Protein AF-A0A0F9P6H7-F1 (afdb_monomer_lite)

pLDDT: mean 90.17, std 9.35, range [47.03, 97.25]

Organism: NCBI:txid412755

Foldseek 3Di:
DAALQQRDDADPPQKDWDQLQDVVRVSPVPDTGIHGPQLRQVLQLVDDNVCSNPQRSDNVSCCPDPVSVVVSVVCNPDDNPDDDDDDRDPDDD

Secondary structure (DSSP, 8-state):
-B-TTT-PBPPTT-EEEEESS-GGGTGGGSPEEEEEHHHHHHHHHH--HHHHHHT--SHHHHHHSHHHHHHHHHHTTS-TT------------

Radius of gyration: 12.72 Å; chains: 1; bounding box: 28×32×29 Å

Sequence (93 aa):
MQCKLCNRQILTGNDSEHHLVPKSRGGRHNPTVTLHEICHKQIHALFSERELAISYNDINSLKDHRDVKRFIKWISKKAPEFNVKVRIRRKNR

Structure (mmCIF, N/CA/C/O backbone):
data_AF-A0A0F9P6H7-F1
#
_entry.id   AF-A0A0F9P6H7-F1
#
loop_
_atom_site.group_PDB
_atom_site.id
_atom_site.type_symbol
_atom_site.label_atom_id
_atom_site.label_alt_id
_atom_site.label_comp_id
_atom_site.label_asym_id
_atom_site.label_entity_id
_atom_site.label_seq_id
_atom_site.pdbx_PDB_ins_code
_atom_site.Cartn_x
_atom_site.Cartn_y
_atom_site.Cartn_z
_atom_site.occupancy
_atom_site.B_iso_or_equiv
_atom_site.auth_seq_id
_atom_site.auth_comp_id
_atom_site.auth_asym_id
_atom_site.auth_atom_id
_atom_site.pdbx_PDB_model_num
ATOM 1 N N . MET A 1 1 ? -2.843 13.696 7.351 1.00 86.25 1 MET A N 1
ATOM 2 C CA . MET A 1 1 ? -2.483 13.066 6.053 1.00 86.25 1 MET A CA 1
ATOM 3 C C . MET A 1 1 ? -3.199 11.718 5.911 1.00 86.25 1 MET A C 1
ATOM 5 O O . MET A 1 1 ? -3.526 11.125 6.930 1.00 86.25 1 MET A O 1
ATOM 9 N N . GLN A 1 2 ? -3.525 11.255 4.696 1.00 93.12 2 GLN A N 1
ATOM 10 C CA . GLN A 1 2 ? -4.340 10.045 4.456 1.00 93.12 2 GLN A CA 1
ATOM 11 C C . GLN A 1 2 ? -3.549 8.993 3.668 1.00 93.12 2 GLN A C 1
ATOM 13 O O . GLN A 1 2 ? -2.891 9.323 2.683 1.00 93.12 2 GLN A O 1
ATOM 18 N N . CYS A 1 3 ? -3.637 7.724 4.074 1.00 95.25 3 CYS A N 1
ATOM 19 C CA . CYS A 1 3 ? -2.945 6.623 3.404 1.00 95.25 3 CYS A CA 1
ATOM 20 C C . CYS A 1 3 ? -3.563 6.317 2.043 1.00 95.25 3 CYS A C 1
ATOM 22 O O . CYS A 1 3 ? -4.743 5.974 1.959 1.00 95.25 3 CYS A O 1
ATOM 24 N N . LYS A 1 4 ? -2.750 6.359 0.982 1.00 95.94 4 LYS A N 1
ATOM 25 C CA . LYS A 1 4 ? -3.227 6.126 -0.389 1.00 95.94 4 LYS A CA 1
ATOM 26 C C . LYS A 1 4 ? -3.679 4.688 -0.659 1.00 95.94 4 LYS A C 1
ATOM 28 O O . LYS A 1 4 ? -4.438 4.483 -1.602 1.00 95.94 4 LYS A O 1
ATOM 33 N N . LEU A 1 5 ? -3.287 3.714 0.171 1.00 95.88 5 LEU A N 1
ATOM 34 C CA . LEU A 1 5 ? -3.709 2.314 0.041 1.00 95.88 5 LEU A CA 1
ATOM 35 C C . LEU A 1 5 ? -5.023 2.018 0.781 1.00 95.88 5 LEU A C 1
ATOM 37 O O . LEU A 1 5 ? -5.977 1.557 0.163 1.00 95.88 5 LEU A O 1
ATOM 41 N N . CYS A 1 6 ? -5.085 2.272 2.094 1.00 95.12 6 CYS A N 1
ATOM 42 C CA . CYS A 1 6 ? -6.229 1.877 2.932 1.00 95.12 6 CYS A CA 1
ATOM 43 C C . CYS A 1 6 ? -7.211 3.010 3.270 1.00 95.12 6 CYS A C 1
ATOM 45 O O . CYS A 1 6 ? -8.204 2.758 3.948 1.00 95.12 6 CYS A O 1
ATOM 47 N N . ASN A 1 7 ? -6.934 4.245 2.841 1.00 94.19 7 ASN A N 1
ATOM 48 C CA . ASN A 1 7 ? -7.737 5.452 3.075 1.00 94.19 7 ASN A CA 1
ATOM 49 C C . ASN A 1 7 ? -7.932 5.861 4.549 1.00 94.19 7 ASN A C 1
ATOM 51 O O . ASN A 1 7 ? -8.616 6.848 4.815 1.00 94.19 7 ASN A O 1
ATOM 55 N N . ARG A 1 8 ? -7.319 5.175 5.520 1.00 94.38 8 ARG A N 1
ATOM 56 C CA . ARG A 1 8 ? -7.316 5.640 6.915 1.00 94.38 8 ARG A CA 1
ATOM 57 C C . ARG A 1 8 ? -6.409 6.860 7.077 1.00 94.38 8 ARG A C 1
ATOM 59 O O . ARG A 1 8 ? -5.428 7.021 6.341 1.00 94.38 8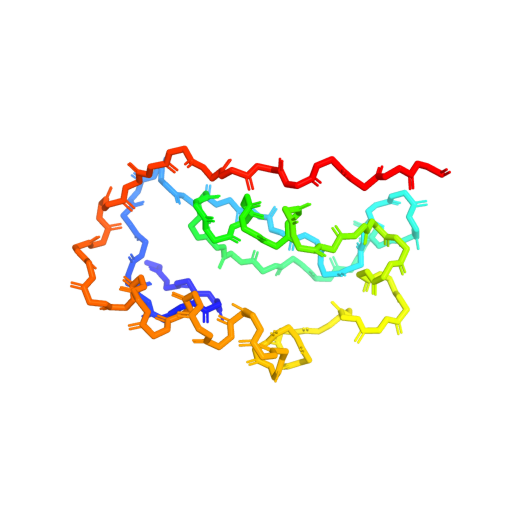 ARG A O 1
ATOM 66 N N . GLN A 1 9 ? -6.711 7.682 8.075 1.00 95.00 9 GLN A N 1
ATOM 67 C CA . GLN A 1 9 ? -5.831 8.766 8.495 1.00 95.00 9 GLN A CA 1
ATOM 68 C C . GLN A 1 9 ? -4.483 8.196 8.955 1.00 95.00 9 GLN A C 1
ATOM 70 O O . GLN A 1 9 ? -4.418 7.148 9.597 1.00 95.00 9 GLN A O 1
ATOM 75 N N . ILE A 1 10 ? -3.400 8.865 8.585 1.00 92.88 10 ILE A N 1
ATOM 76 C CA . ILE A 1 10 ? -2.065 8.614 9.113 1.00 92.88 10 ILE A CA 1
ATOM 77 C C . ILE A 1 10 ? -1.809 9.677 10.183 1.00 92.88 10 ILE A C 1
ATOM 79 O O . ILE A 1 10 ? -1.946 10.877 9.919 1.00 92.88 10 ILE A O 1
ATOM 83 N N . LEU A 1 11 ? -1.497 9.206 11.388 1.00 89.56 11 LEU A N 1
ATOM 84 C CA . LEU A 1 11 ? -1.031 10.032 12.496 1.00 89.56 11 LEU A CA 1
ATOM 85 C C . LEU A 1 11 ? 0.461 10.3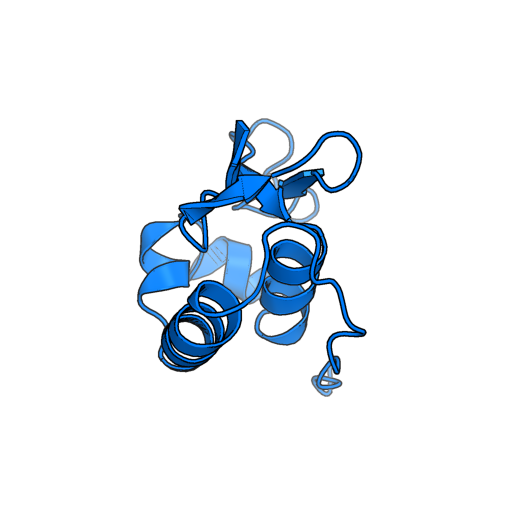28 12.307 1.00 89.56 11 LEU A C 1
ATOM 87 O O . LEU A 1 11 ? 1.174 9.531 11.695 1.00 89.56 11 LEU A O 1
ATOM 91 N N . THR A 1 12 ? 0.914 11.468 12.821 1.00 83.56 12 THR A N 1
ATOM 92 C CA . THR A 1 12 ? 2.307 11.918 12.718 1.00 83.56 12 THR A CA 1
ATOM 93 C C . THR A 1 12 ? 3.278 10.831 13.182 1.00 83.56 12 THR A C 1
ATOM 95 O O . THR A 1 12 ? 3.091 10.259 14.254 1.00 83.56 12 THR A O 1
ATOM 98 N N . GLY A 1 13 ? 4.305 10.544 12.376 1.00 82.06 13 GLY A N 1
ATOM 99 C CA . GLY A 1 13 ? 5.343 9.563 12.708 1.00 82.06 13 GLY A CA 1
ATOM 100 C C . GLY A 1 13 ? 5.003 8.109 12.363 1.00 82.06 13 GLY A C 1
ATOM 101 O O . GLY A 1 13 ? 5.775 7.217 12.700 1.00 82.06 13 GLY A O 1
ATOM 102 N N . ASN A 1 14 ? 3.872 7.846 11.698 1.00 83.06 14 ASN A N 1
ATOM 103 C CA . ASN A 1 14 ? 3.518 6.520 11.161 1.00 83.06 14 ASN A CA 1
ATOM 104 C C . ASN A 1 14 ? 3.360 6.537 9.629 1.00 83.06 14 ASN A C 1
ATOM 106 O O . ASN A 1 14 ? 2.670 5.698 9.041 1.00 83.06 14 ASN A O 1
ATOM 110 N N . ASP A 1 15 ? 3.942 7.534 8.974 1.00 91.50 15 ASP A N 1
ATOM 111 C CA . ASP A 1 15 ? 3.980 7.666 7.530 1.00 91.50 15 ASP A CA 1
ATOM 112 C C . ASP A 1 15 ? 5.256 7.069 6.937 1.00 91.50 15 ASP A C 1
ATOM 114 O O . ASP A 1 15 ? 6.331 7.069 7.527 1.00 91.50 15 ASP A O 1
ATOM 118 N N . SER A 1 16 ? 5.115 6.510 5.742 1.00 94.06 16 SER A N 1
ATOM 119 C CA . SER A 1 16 ? 6.221 5.964 4.977 1.00 94.06 16 SER A CA 1
ATOM 120 C C . SER A 1 16 ? 5.992 6.227 3.497 1.00 94.06 16 SER A C 1
ATOM 122 O O . SER A 1 16 ? 4.907 5.965 2.964 1.00 94.06 16 SER A O 1
ATOM 124 N N . GLU A 1 17 ? 7.018 6.747 2.831 1.00 94.44 17 GLU A N 1
ATOM 125 C CA . GLU A 1 17 ? 7.002 6.953 1.390 1.00 94.44 17 GLU A CA 1
ATOM 126 C C . GLU A 1 17 ? 7.240 5.639 0.653 1.00 94.44 17 GLU A C 1
ATOM 128 O O . GLU A 1 17 ? 8.267 4.974 0.818 1.00 94.44 17 GLU A O 1
ATOM 133 N N . HIS A 1 18 ? 6.296 5.283 -0.209 1.00 93.62 18 HIS A N 1
ATOM 134 C CA . HIS A 1 18 ? 6.401 4.119 -1.067 1.00 93.62 18 HIS A CA 1
ATOM 135 C C . HIS A 1 18 ? 6.642 4.542 -2.515 1.00 93.62 18 HIS A C 1
ATOM 137 O O . HIS A 1 18 ? 5.904 5.360 -3.068 1.00 93.62 18 HIS A O 1
ATOM 143 N N . HIS A 1 19 ? 7.667 3.957 -3.131 1.00 94.25 19 HIS A N 1
ATOM 144 C CA . HIS A 1 19 ? 7.937 4.127 -4.553 1.00 94.25 19 HIS A CA 1
ATOM 145 C C . HIS A 1 19 ? 7.147 3.068 -5.320 1.00 94.25 19 HIS A C 1
ATOM 147 O O . HIS A 1 19 ? 7.454 1.883 -5.205 1.00 94.25 19 HIS A O 1
ATOM 153 N N . LEU A 1 20 ? 6.154 3.496 -6.105 1.00 91.19 20 LEU A N 1
ATOM 154 C CA . LEU A 1 20 ? 5.334 2.580 -6.906 1.00 91.19 20 LEU A CA 1
ATOM 155 C C . LEU A 1 20 ? 6.180 1.822 -7.943 1.00 91.19 20 LEU A C 1
ATOM 157 O O . LEU A 1 20 ? 5.992 0.630 -8.156 1.00 91.19 20 LEU A O 1
ATOM 161 N N . VAL A 1 21 ? 7.187 2.491 -8.512 1.00 91.12 21 VAL A N 1
ATOM 162 C CA . VAL A 1 21 ? 8.292 1.837 -9.221 1.00 91.12 21 VAL A CA 1
ATOM 163 C C . VAL A 1 21 ? 9.514 1.851 -8.301 1.00 91.12 21 VAL A C 1
ATOM 165 O O . VAL A 1 21 ? 9.984 2.935 -7.959 1.00 91.12 21 VAL A O 1
ATOM 168 N N . PRO A 1 22 ? 10.069 0.698 -7.896 1.00 88.12 22 PRO A N 1
ATOM 169 C CA . PRO A 1 22 ? 11.237 0.658 -7.020 1.00 88.12 22 PRO A CA 1
ATOM 170 C C . PRO A 1 22 ? 12.436 1.434 -7.579 1.00 88.12 22 PRO A C 1
ATOM 172 O O . PRO A 1 22 ? 12.691 1.436 -8.787 1.00 88.12 22 PRO A O 1
ATOM 175 N N . LYS A 1 23 ? 13.236 2.042 -6.691 1.00 88.06 23 LYS A N 1
ATOM 176 C CA . LYS A 1 23 ? 14.453 2.785 -7.077 1.00 88.06 23 LYS A CA 1
ATOM 177 C C . LYS A 1 23 ? 15.432 1.917 -7.875 1.00 88.06 23 LYS A C 1
ATOM 179 O O . LYS A 1 23 ? 15.992 2.386 -8.861 1.00 88.06 23 LYS A O 1
ATOM 184 N N . SER A 1 24 ? 15.577 0.644 -7.494 1.00 86.62 24 SER A N 1
ATOM 185 C CA . SER A 1 24 ? 16.406 -0.364 -8.180 1.00 86.62 24 SER A CA 1
ATOM 186 C C . SER A 1 24 ? 15.955 -0.663 -9.617 1.00 86.62 24 SER A C 1
ATOM 188 O O . SER A 1 24 ? 16.705 -1.244 -10.397 1.00 86.62 24 SER A O 1
ATOM 190 N N . ARG A 1 25 ? 14.732 -0.260 -9.980 1.00 88.06 25 ARG A N 1
ATOM 191 C CA . ARG A 1 25 ? 14.110 -0.439 -11.297 1.00 88.06 25 ARG A CA 1
ATOM 192 C C . ARG A 1 25 ? 13.920 0.888 -12.041 1.00 88.06 25 ARG A C 1
ATOM 194 O O . ARG A 1 25 ? 13.079 0.975 -12.924 1.00 88.06 25 ARG A O 1
ATOM 201 N N . GLY A 1 26 ? 14.685 1.920 -11.678 1.00 85.38 26 GLY A N 1
ATOM 202 C CA . GLY A 1 26 ? 14.657 3.226 -12.344 1.00 85.38 26 GLY A CA 1
ATOM 203 C C . GLY A 1 26 ? 13.618 4.207 -11.795 1.00 85.38 26 GLY A C 1
ATOM 204 O O . GLY A 1 26 ? 13.559 5.341 -12.254 1.00 85.38 26 GLY A O 1
ATOM 205 N N . GLY A 1 27 ? 12.847 3.844 -10.766 1.00 85.62 27 GLY A N 1
ATOM 206 C CA . GLY A 1 27 ? 11.802 4.707 -10.204 1.00 85.62 27 GLY A CA 1
ATOM 207 C C . GLY A 1 27 ? 12.287 5.816 -9.267 1.00 85.62 27 GLY A C 1
ATOM 208 O O . GLY A 1 27 ? 11.498 6.336 -8.487 1.00 85.62 27 GLY A O 1
ATOM 209 N N . ARG A 1 28 ? 13.576 6.186 -9.293 1.00 84.69 28 ARG A N 1
ATOM 210 C CA . ARG A 1 28 ? 14.153 7.190 -8.375 1.00 84.69 28 ARG A CA 1
ATOM 211 C C . ARG A 1 28 ? 13.492 8.567 -8.492 1.00 84.69 28 ARG A C 1
ATOM 213 O O . ARG A 1 28 ? 13.391 9.260 -7.488 1.00 84.69 28 ARG A O 1
ATOM 220 N N . HIS A 1 29 ? 13.078 8.946 -9.699 1.00 85.50 29 HIS A N 1
ATOM 221 C CA . HIS A 1 29 ? 12.428 10.229 -9.989 1.00 85.50 29 HIS A CA 1
ATOM 222 C C . HIS A 1 29 ? 10.911 10.094 -10.165 1.00 85.50 29 HIS A C 1
ATOM 224 O O . HIS A 1 29 ? 10.243 11.067 -10.505 1.00 85.50 29 HIS A O 1
ATOM 230 N N . ASN A 1 30 ? 10.368 8.895 -9.939 1.00 85.00 30 ASN A N 1
ATOM 231 C CA . ASN A 1 30 ? 8.936 8.667 -10.036 1.00 85.00 30 ASN A CA 1
ATOM 232 C C . ASN A 1 30 ? 8.231 9.176 -8.775 1.00 85.00 30 ASN A C 1
ATOM 234 O O . ASN A 1 30 ? 8.824 9.175 -7.692 1.00 85.00 30 ASN A O 1
ATOM 238 N N . PRO A 1 31 ? 6.955 9.579 -8.896 1.00 84.69 31 PRO A N 1
ATOM 239 C CA . PRO A 1 31 ? 6.179 10.021 -7.751 1.00 84.69 31 PRO A CA 1
ATOM 240 C C . PRO A 1 31 ? 6.080 8.919 -6.689 1.00 84.69 31 PRO A C 1
ATOM 242 O O . PRO A 1 31 ? 5.823 7.747 -6.989 1.00 84.69 31 PRO A O 1
ATOM 245 N N . THR A 1 32 ? 6.265 9.316 -5.433 1.00 92.75 32 THR A N 1
ATOM 246 C CA . THR A 1 32 ? 6.013 8.481 -4.261 1.00 92.75 32 THR A CA 1
ATOM 247 C C . THR A 1 32 ? 4.568 8.634 -3.804 1.00 92.75 32 THR A C 1
ATOM 2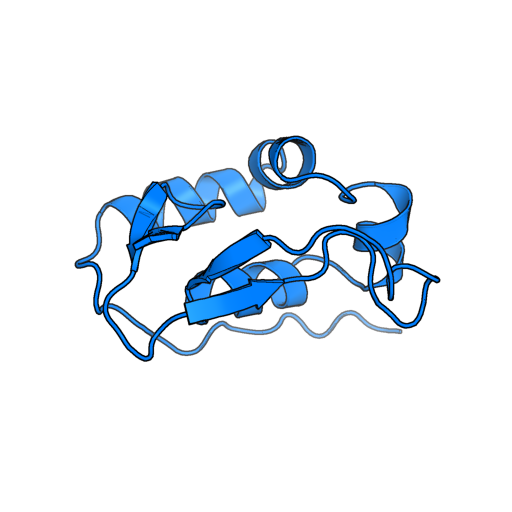49 O O . THR A 1 32 ? 3.888 9.624 -4.082 1.00 92.75 32 THR A O 1
ATOM 252 N N . VAL A 1 33 ? 4.075 7.631 -3.082 1.00 94.19 33 VAL A N 1
ATOM 253 C CA . VAL A 1 33 ? 2.802 7.719 -2.366 1.00 94.19 33 VAL A CA 1
ATOM 254 C C . VAL A 1 33 ? 3.028 7.544 -0.879 1.00 94.19 33 VAL A C 1
ATOM 256 O O . VAL A 1 33 ? 3.790 6.686 -0.438 1.00 94.19 33 VAL A O 1
ATOM 259 N N . THR A 1 34 ? 2.315 8.337 -0.090 1.00 95.81 34 THR A N 1
ATOM 260 C CA . THR A 1 34 ? 2.355 8.222 1.361 1.00 95.81 34 THR A CA 1
ATOM 261 C C . THR A 1 34 ? 1.432 7.109 1.849 1.00 95.81 34 THR A C 1
ATOM 263 O O . THR A 1 34 ? 0.220 7.116 1.585 1.00 95.81 34 THR A O 1
ATOM 266 N N . LEU A 1 35 ? 1.995 6.172 2.609 1.00 95.88 35 LEU A N 1
ATOM 267 C CA . LEU A 1 35 ? 1.297 5.042 3.214 1.00 95.88 35 LEU A CA 1
ATOM 268 C C . LEU A 1 35 ? 1.562 4.973 4.722 1.00 95.88 35 LEU A C 1
ATOM 270 O O . LEU A 1 35 ? 2.515 5.562 5.216 1.00 95.88 35 LEU A O 1
ATOM 274 N N . HIS A 1 36 ? 0.749 4.204 5.452 1.00 95.25 36 HIS A N 1
ATOM 275 C CA . HIS A 1 36 ? 1.165 3.720 6.774 1.00 95.25 36 HIS A CA 1
ATOM 276 C C . HIS A 1 36 ? 2.345 2.764 6.629 1.00 95.25 36 HIS A C 1
ATOM 278 O O . HIS A 1 36 ? 2.389 2.004 5.655 1.00 95.25 36 HIS A O 1
ATOM 284 N N . GLU A 1 37 ? 3.196 2.659 7.648 1.00 93.56 37 GLU A N 1
ATOM 285 C CA . GLU A 1 37 ? 4.244 1.633 7.667 1.00 93.56 37 GLU A CA 1
ATOM 286 C C . GLU A 1 37 ? 3.700 0.215 7.443 1.00 93.56 37 GLU A C 1
ATOM 288 O O . GLU A 1 37 ? 4.270 -0.561 6.679 1.00 93.56 37 GLU A O 1
ATOM 293 N N . ILE A 1 38 ? 2.584 -0.140 8.091 1.00 94.31 38 ILE A N 1
ATOM 294 C CA . ILE A 1 38 ? 1.970 -1.468 7.944 1.00 94.31 38 ILE A CA 1
ATOM 295 C C . ILE A 1 38 ? 1.487 -1.711 6.509 1.00 94.31 38 ILE A C 1
ATOM 297 O O . ILE A 1 38 ? 1.637 -2.811 5.981 1.00 94.31 38 ILE A O 1
ATOM 301 N N . CYS A 1 39 ? 0.947 -0.679 5.854 1.00 95.62 39 CYS A N 1
ATOM 302 C CA . CYS A 1 39 ? 0.514 -0.764 4.461 1.00 95.62 39 CYS A CA 1
ATOM 303 C C . CYS A 1 39 ? 1.722 -0.940 3.537 1.00 95.62 39 CYS A C 1
ATOM 305 O O . CYS A 1 39 ? 1.698 -1.794 2.656 1.00 95.62 39 CYS A O 1
ATOM 307 N N . HIS A 1 40 ? 2.796 -0.189 3.786 1.00 95.81 40 HIS A N 1
ATOM 308 C CA . HIS A 1 40 ? 4.045 -0.304 3.043 1.00 95.81 40 HIS A CA 1
ATOM 309 C C . HIS A 1 40 ? 4.662 -1.708 3.189 1.00 95.81 40 HIS A C 1
ATOM 311 O O . HIS A 1 40 ? 4.937 -2.383 2.195 1.00 95.81 40 HIS A O 1
ATOM 317 N N . LYS A 1 41 ? 4.789 -2.204 4.425 1.00 94.69 41 LYS A N 1
ATOM 318 C CA . LYS A 1 41 ? 5.287 -3.555 4.730 1.00 94.69 41 LYS A CA 1
ATOM 319 C C . LYS A 1 41 ? 4.430 -4.638 4.066 1.00 94.69 41 LYS A C 1
ATOM 321 O O . LYS A 1 41 ? 4.972 -5.621 3.567 1.00 94.69 41 LYS A O 1
ATOM 326 N N . GLN A 1 42 ? 3.108 -4.459 4.011 1.00 95.62 42 GLN A N 1
ATOM 327 C CA . GLN A 1 42 ? 2.209 -5.407 3.352 1.00 95.62 42 GLN A CA 1
ATOM 328 C C . GLN A 1 42 ? 2.435 -5.492 1.839 1.00 95.62 42 GLN A C 1
ATOM 330 O O . GLN A 1 42 ? 2.403 -6.596 1.297 1.00 95.62 42 GLN A O 1
ATOM 335 N N . ILE A 1 43 ? 2.682 -4.368 1.161 1.00 95.38 43 ILE A N 1
ATOM 336 C CA . ILE A 1 43 ? 2.992 -4.363 -0.277 1.00 95.38 43 ILE A CA 1
ATOM 337 C C . ILE A 1 43 ? 4.252 -5.198 -0.538 1.00 95.38 43 ILE A C 1
ATOM 339 O O . ILE A 1 43 ? 4.211 -6.124 -1.345 1.00 95.38 43 ILE A O 1
ATOM 343 N N . HIS A 1 44 ? 5.331 -4.958 0.212 1.00 94.50 44 HIS A N 1
ATOM 344 C CA . HIS A 1 44 ? 6.582 -5.714 0.059 1.00 94.50 44 HIS A CA 1
ATOM 345 C C . HIS A 1 44 ? 6.499 -7.172 0.5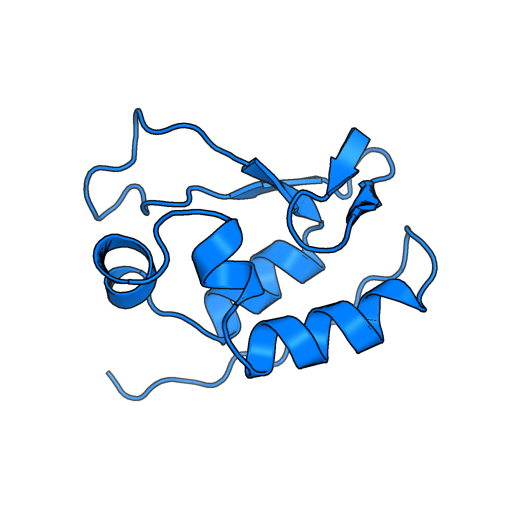32 1.00 94.50 44 HIS A C 1
ATOM 347 O O . HIS A 1 44 ? 7.284 -8.010 0.096 1.00 94.50 44 HIS A O 1
ATOM 353 N N . ALA A 1 45 ? 5.540 -7.510 1.395 1.00 94.38 45 ALA A N 1
ATOM 354 C CA . ALA A 1 45 ? 5.261 -8.901 1.741 1.00 94.38 45 ALA A CA 1
ATOM 355 C C . ALA A 1 45 ? 4.522 -9.659 0.622 1.00 94.38 45 ALA A C 1
ATOM 357 O O . ALA A 1 45 ? 4.605 -10.888 0.569 1.00 94.38 45 ALA A O 1
ATOM 358 N N . LEU A 1 46 ? 3.784 -8.953 -0.246 1.00 93.94 46 LEU A N 1
ATOM 359 C CA . LEU A 1 46 ? 3.006 -9.539 -1.343 1.00 93.94 46 LEU A CA 1
ATOM 360 C C . LEU A 1 46 ? 3.751 -9.526 -2.678 1.00 93.94 46 LEU A C 1
ATOM 362 O O . LEU A 1 46 ? 3.613 -10.478 -3.448 1.00 93.94 46 LEU A O 1
ATOM 366 N N . PHE A 1 47 ? 4.550 -8.496 -2.946 1.00 94.19 47 PHE A N 1
ATOM 367 C CA . PHE A 1 47 ? 5.172 -8.265 -4.246 1.00 94.19 47 PHE A CA 1
ATOM 368 C C . PHE A 1 47 ? 6.683 -8.071 -4.124 1.00 94.19 47 PHE A C 1
ATOM 370 O O . PHE A 1 47 ? 7.188 -7.408 -3.221 1.00 94.19 47 PHE A O 1
ATOM 377 N N . SER A 1 48 ? 7.403 -8.654 -5.073 1.00 93.00 48 SER A N 1
ATOM 378 C CA . SER A 1 48 ? 8.808 -8.368 -5.331 1.00 93.00 48 SER A CA 1
ATOM 379 C C . SER A 1 48 ? 8.955 -7.024 -6.040 1.00 93.00 48 SER A C 1
ATOM 381 O O . SER A 1 48 ? 8.028 -6.541 -6.689 1.00 93.00 48 SER A O 1
ATOM 383 N N . GLU A 1 49 ? 10.158 -6.451 -6.009 1.00 93.00 49 GLU A N 1
ATOM 384 C CA . GLU A 1 49 ? 10.450 -5.218 -6.748 1.00 93.00 49 GLU A CA 1
ATOM 385 C C . GLU A 1 49 ? 10.193 -5.350 -8.259 1.00 93.00 49 GLU A C 1
ATOM 387 O O . GLU A 1 49 ? 9.831 -4.380 -8.921 1.00 93.00 49 GLU A O 1
ATOM 392 N N . ARG A 1 50 ? 10.361 -6.556 -8.821 1.00 92.81 50 ARG A N 1
ATOM 393 C CA . ARG A 1 50 ? 10.081 -6.818 -10.238 1.00 92.81 50 ARG A CA 1
ATOM 394 C C . ARG A 1 50 ? 8.584 -6.758 -10.536 1.00 92.81 50 ARG A C 1
ATOM 396 O O . ARG A 1 50 ? 8.197 -6.130 -11.513 1.00 92.81 50 ARG A O 1
ATOM 403 N N . GLU A 1 51 ? 7.761 -7.399 -9.707 1.00 93.56 51 GLU A N 1
ATOM 404 C CA . GLU A 1 51 ? 6.299 -7.363 -9.856 1.00 93.56 51 GLU A CA 1
ATOM 405 C C . GLU A 1 51 ? 5.767 -5.937 -9.682 1.00 93.56 51 GLU A C 1
ATOM 407 O O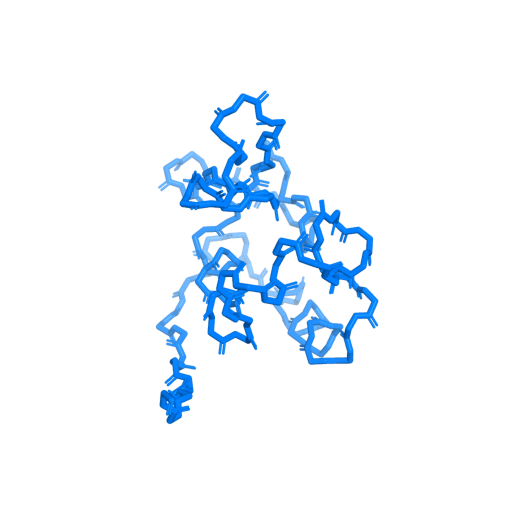 . GLU A 1 51 ? 4.921 -5.513 -10.464 1.00 93.56 51 GLU A O 1
ATOM 412 N N . LEU A 1 52 ? 6.308 -5.179 -8.720 1.00 94.75 52 LEU A N 1
ATOM 413 C CA . LEU A 1 52 ? 5.969 -3.765 -8.537 1.00 94.75 52 LEU A CA 1
ATOM 414 C C . LEU A 1 52 ? 6.293 -2.938 -9.783 1.00 94.75 52 LEU A C 1
ATOM 416 O O . LEU A 1 52 ? 5.438 -2.215 -10.267 1.00 94.75 52 LEU A O 1
ATOM 420 N N . ALA A 1 53 ? 7.486 -3.091 -10.362 1.00 92.50 53 ALA A N 1
ATOM 421 C CA . ALA A 1 53 ? 7.874 -2.309 -11.535 1.00 92.50 53 ALA A CA 1
ATOM 422 C C . ALA A 1 53 ? 7.048 -2.616 -12.800 1.00 92.50 53 ALA A C 1
ATOM 424 O O . ALA A 1 53 ? 6.845 -1.719 -13.617 1.00 92.50 53 ALA A O 1
ATOM 425 N N . ILE A 1 54 ? 6.611 -3.868 -12.978 1.00 92.12 54 ILE A N 1
ATOM 426 C CA . ILE A 1 54 ? 5.987 -4.340 -14.228 1.00 92.12 54 ILE A CA 1
ATOM 427 C C . ILE A 1 54 ? 4.458 -4.343 -14.152 1.0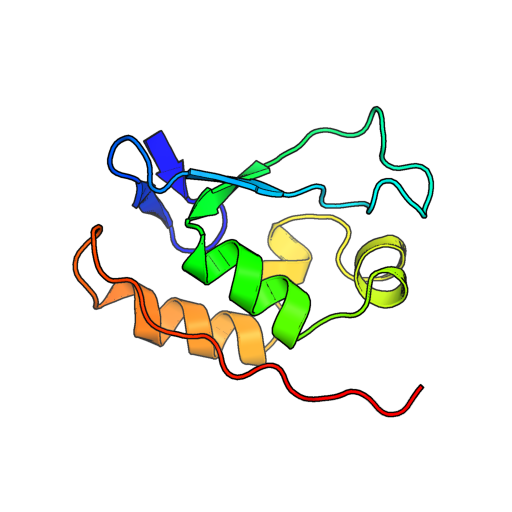0 92.12 54 ILE A C 1
ATOM 429 O O . ILE A 1 54 ? 3.804 -3.949 -15.112 1.00 92.12 54 ILE A O 1
ATOM 433 N N . SER A 1 55 ? 3.886 -4.830 -13.050 1.00 92.69 55 SER A N 1
ATOM 434 C CA . SER A 1 55 ? 2.453 -5.153 -12.959 1.00 92.69 55 SER A CA 1
ATOM 435 C C . SER A 1 55 ? 1.695 -4.319 -11.931 1.00 92.69 55 SER A C 1
ATOM 437 O O . SER A 1 55 ? 0.475 -4.233 -12.022 1.00 92.69 55 SER A O 1
ATOM 439 N N . TYR A 1 56 ? 2.394 -3.735 -10.953 1.00 93.88 56 TYR A N 1
ATOM 440 C CA . TYR A 1 56 ? 1.780 -3.016 -9.832 1.00 93.88 56 TYR A CA 1
ATOM 441 C C . TYR A 1 56 ? 2.444 -1.655 -9.582 1.00 93.88 56 TYR A C 1
ATOM 443 O O . TYR A 1 56 ? 2.721 -1.286 -8.440 1.00 93.88 56 TYR A O 1
ATOM 451 N N . ASN A 1 57 ? 2.733 -0.931 -10.664 1.00 92.75 57 ASN A N 1
ATOM 452 C CA . ASN A 1 57 ? 3.448 0.349 -10.656 1.00 92.75 57 ASN A CA 1
ATOM 453 C C . ASN A 1 57 ? 2.525 1.566 -10.456 1.00 92.75 57 ASN A C 1
ATOM 455 O O . ASN A 1 57 ? 2.959 2.710 -10.604 1.00 92.75 57 ASN A O 1
ATOM 459 N N . ASP A 1 58 ? 1.271 1.331 -10.080 1.00 93.06 58 ASP A N 1
ATOM 460 C CA . ASP A 1 58 ? 0.291 2.346 -9.727 1.00 93.06 58 ASP A CA 1
ATOM 461 C C . ASP A 1 58 ? -0.548 1.897 -8.515 1.00 93.06 58 ASP A C 1
ATOM 463 O O . ASP A 1 58 ? -0.604 0.723 -8.144 1.00 93.06 58 ASP A O 1
ATOM 467 N N . ILE A 1 59 ? -1.199 2.846 -7.840 1.00 94.56 59 ILE A N 1
ATOM 468 C CA . ILE A 1 59 ? -1.947 2.531 -6.615 1.00 94.56 59 ILE A CA 1
ATOM 469 C C . ILE A 1 59 ? -3.236 1.741 -6.888 1.00 94.56 59 ILE A C 1
ATOM 471 O O . ILE A 1 59 ? -3.707 1.023 -6.003 1.00 94.56 59 ILE A O 1
ATOM 475 N N . ASN A 1 60 ? -3.827 1.878 -8.077 1.00 94.62 60 ASN A N 1
ATOM 476 C CA . ASN A 1 60 ? -5.083 1.219 -8.413 1.00 94.62 60 ASN A CA 1
ATOM 477 C C . ASN A 1 60 ? -4.840 -0.258 -8.726 1.00 94.62 60 ASN A C 1
ATOM 479 O O . ASN A 1 60 ? -5.538 -1.097 -8.161 1.00 94.62 60 ASN A O 1
ATOM 483 N N . SER A 1 61 ? -3.793 -0.596 -9.485 1.00 95.19 61 SER A N 1
ATOM 484 C CA . SER A 1 61 ? -3.394 -1.994 -9.712 1.00 95.19 61 SER A CA 1
ATOM 485 C C . SER A 1 61 ? -3.066 -2.721 -8.406 1.00 95.19 61 SER A C 1
ATOM 487 O O . SER A 1 61 ? -3.513 -3.853 -8.195 1.00 95.19 61 SER A O 1
ATOM 489 N N . LEU A 1 62 ? -2.381 -2.054 -7.468 1.00 96.00 62 LEU A N 1
ATOM 490 C CA . LEU A 1 62 ? -2.182 -2.575 -6.112 1.00 96.00 62 LEU A CA 1
ATOM 491 C C . LEU A 1 62 ? -3.520 -2.850 -5.418 1.00 96.00 62 LEU A C 1
ATOM 493 O O . LEU A 1 62 ? -3.731 -3.947 -4.900 1.00 96.00 62 LEU A O 1
ATOM 497 N N . LYS A 1 63 ? -4.433 -1.871 -5.410 1.00 96.19 63 LYS A N 1
ATOM 498 C CA . LYS A 1 63 ? -5.765 -2.010 -4.802 1.00 96.19 63 LYS A CA 1
ATOM 499 C C . LYS A 1 63 ? -6.606 -3.085 -5.468 1.00 96.19 63 LYS A C 1
ATOM 501 O O . LYS A 1 63 ? -7.467 -3.640 -4.791 1.00 96.19 63 LYS A O 1
ATOM 506 N N . ASP A 1 64 ? -6.375 -3.390 -6.739 1.00 96.12 64 ASP A N 1
ATOM 507 C CA . ASP A 1 64 ? -7.147 -4.385 -7.465 1.00 96.12 64 ASP A CA 1
ATOM 508 C C . ASP A 1 64 ? -6.751 -5.826 -7.172 1.00 96.12 64 ASP A C 1
ATOM 510 O O . ASP A 1 64 ? -7.600 -6.723 -7.267 1.00 96.12 64 ASP A O 1
ATOM 514 N N . HIS A 1 65 ? -5.523 -6.046 -6.701 1.00 96.69 65 HIS A N 1
ATOM 515 C CA . HIS A 1 65 ? -5.043 -7.366 -6.327 1.00 96.69 65 HIS A CA 1
ATOM 516 C C . HIS A 1 65 ? -5.853 -7.970 -5.167 1.00 96.69 65 HIS A C 1
ATOM 518 O O . HIS A 1 65 ? -6.020 -7.379 -4.096 1.00 96.69 65 HIS A O 1
ATOM 524 N N . ARG A 1 66 ? -6.304 -9.218 -5.339 1.00 96.88 66 ARG A N 1
ATOM 525 C CA . ARG A 1 66 ? -7.173 -9.935 -4.388 1.00 96.88 66 ARG A CA 1
ATOM 526 C C . ARG A 1 66 ? -6.649 -9.934 -2.949 1.00 96.88 66 ARG A C 1
ATOM 528 O O . ARG A 1 66 ? -7.422 -9.748 -2.009 1.00 96.88 66 ARG A O 1
ATOM 535 N N . ASP A 1 67 ? -5.353 -10.165 -2.755 1.00 95.81 67 ASP A N 1
ATOM 536 C CA . ASP A 1 67 ? -4.774 -10.234 -1.405 1.00 95.81 67 ASP A CA 1
ATOM 537 C C . ASP A 1 67 ? -4.619 -8.847 -0.774 1.00 95.81 67 ASP A C 1
ATOM 539 O O . ASP A 1 67 ? -4.779 -8.702 0.438 1.00 95.81 67 ASP A O 1
ATOM 543 N N . VAL A 1 68 ? -4.427 -7.812 -1.597 1.00 96.44 68 VAL A N 1
ATOM 544 C CA . VAL A 1 68 ? -4.427 -6.420 -1.139 1.00 96.44 68 VAL A CA 1
ATOM 545 C C . VAL A 1 68 ? -5.843 -5.995 -0.753 1.00 96.44 68 VAL A C 1
ATOM 547 O O . VAL A 1 68 ? -6.025 -5.449 0.331 1.00 96.44 68 VAL A O 1
ATOM 550 N N . LYS A 1 69 ? -6.871 -6.329 -1.548 1.00 97.25 69 LYS A N 1
ATOM 551 C CA . LYS A 1 69 ? -8.287 -6.091 -1.197 1.00 97.25 69 LYS A CA 1
ATOM 552 C C . LYS A 1 69 ? -8.653 -6.716 0.147 1.00 97.25 69 LYS A C 1
ATOM 554 O O . LYS A 1 69 ? -9.270 -6.062 0.992 1.00 97.25 69 LYS A O 1
ATOM 559 N N . ARG A 1 70 ? -8.245 -7.971 0.372 1.00 96.50 70 ARG A N 1
ATOM 560 C CA . ARG A 1 70 ? -8.462 -8.669 1.651 1.00 96.50 70 ARG A CA 1
ATOM 561 C C . ARG A 1 70 ? -7.774 -7.955 2.811 1.00 96.50 70 ARG A C 1
ATOM 563 O O . ARG A 1 70 ? -8.404 -7.761 3.850 1.00 96.50 70 ARG A O 1
ATOM 570 N N . PHE A 1 71 ? -6.532 -7.519 2.617 1.00 96.38 71 PHE A N 1
ATOM 571 C CA . PHE A 1 71 ? -5.818 -6.723 3.610 1.00 96.38 71 PHE A CA 1
ATOM 572 C C . PHE A 1 71 ? -6.520 -5.390 3.895 1.00 96.38 71 PHE A C 1
ATOM 574 O O . PHE A 1 71 ? -6.794 -5.103 5.058 1.00 96.38 71 PHE A O 1
ATOM 581 N N . ILE A 1 72 ? -6.875 -4.614 2.862 1.00 96.75 72 ILE A N 1
ATOM 582 C CA . ILE A 1 72 ? -7.558 -3.316 2.992 1.00 96.75 72 ILE A CA 1
ATOM 583 C C . ILE A 1 72 ? -8.858 -3.470 3.786 1.00 96.75 72 ILE A C 1
ATOM 585 O O . ILE A 1 72 ? -9.077 -2.729 4.740 1.00 96.75 72 ILE A O 1
ATOM 589 N N . LYS A 1 73 ? -9.688 -4.468 3.451 1.00 96.62 73 LYS A N 1
ATOM 590 C CA . LYS A 1 73 ? -10.958 -4.749 4.147 1.00 96.62 73 LYS A CA 1
ATOM 591 C C . LYS A 1 73 ? -10.772 -5.066 5.634 1.00 96.62 73 LYS A C 1
ATOM 593 O O . LYS A 1 73 ? -11.672 -4.818 6.434 1.00 96.62 73 LYS A O 1
ATOM 598 N N . TRP A 1 74 ? -9.645 -5.668 6.000 1.00 95.81 74 TRP A N 1
ATOM 599 C CA . TRP A 1 74 ? -9.325 -5.982 7.388 1.00 95.81 74 TRP A CA 1
ATOM 600 C C . TRP A 1 74 ? -8.749 -4.770 8.129 1.00 95.81 74 TRP A C 1
ATOM 602 O O . TRP A 1 74 ? -9.227 -4.446 9.217 1.00 95.81 74 TRP A O 1
ATOM 612 N N . ILE A 1 75 ? -7.764 -4.084 7.543 1.00 95.31 75 ILE A N 1
ATOM 613 C CA . ILE A 1 75 ? -7.067 -2.970 8.197 1.00 95.31 75 ILE A CA 1
ATOM 614 C C . ILE A 1 75 ? -7.948 -1.721 8.305 1.00 95.31 75 ILE A C 1
ATOM 616 O O . ILE A 1 75 ? -7.804 -0.967 9.262 1.00 95.31 75 ILE A O 1
ATOM 620 N N . SER A 1 76 ? -8.902 -1.519 7.386 1.00 93.38 76 SER A N 1
ATOM 621 C CA . SER A 1 76 ? -9.845 -0.391 7.431 1.00 93.38 76 SER A CA 1
ATOM 622 C C . SER A 1 76 ? -10.723 -0.385 8.685 1.00 93.38 76 SER A C 1
ATOM 624 O O . SER A 1 76 ? -11.182 0.672 9.098 1.00 93.38 76 SER A O 1
ATOM 626 N N . LYS A 1 77 ? -10.910 -1.546 9.324 1.00 93.44 77 LYS A N 1
ATOM 627 C CA . LYS A 1 77 ? -11.674 -1.707 10.571 1.00 93.44 77 LYS A CA 1
ATOM 628 C C . LYS A 1 77 ? -10.851 -1.431 11.834 1.00 93.44 77 LYS A C 1
ATOM 630 O O . LYS A 1 77 ? -11.346 -1.642 12.937 1.00 93.44 77 LYS A O 1
ATOM 635 N N . LYS A 1 78 ? -9.572 -1.074 11.697 1.00 94.06 78 LYS A N 1
ATOM 636 C CA . LYS A 1 78 ? -8.644 -0.859 12.815 1.00 94.06 78 LYS A CA 1
ATOM 637 C C . LYS A 1 78 ? -8.379 0.627 13.020 1.00 94.06 78 LYS A C 1
ATOM 639 O O . LYS A 1 78 ? -8.331 1.383 12.047 1.00 94.06 78 LYS A O 1
ATOM 644 N N . ALA A 1 79 ? -8.124 1.008 14.270 1.00 92.06 79 ALA A N 1
ATOM 645 C CA . ALA A 1 79 ? -7.777 2.376 14.643 1.00 92.06 79 ALA A CA 1
ATOM 646 C C . ALA A 1 79 ? -6.544 2.888 13.857 1.00 92.06 79 ALA A C 1
ATOM 648 O O . ALA A 1 79 ? -5.671 2.075 13.529 1.00 92.06 79 ALA A O 1
ATOM 649 N N . PRO A 1 80 ? -6.464 4.181 13.490 1.00 90.19 80 PRO A N 1
ATOM 650 C CA . PRO A 1 80 ? -5.375 4.757 12.684 1.00 90.19 80 PRO A CA 1
ATOM 651 C C . PRO A 1 80 ? -3.949 4.416 13.152 1.00 90.19 80 PRO A C 1
ATOM 653 O O . PRO A 1 80 ? -3.065 4.193 12.325 1.00 90.19 80 PRO A O 1
ATOM 656 N N . GLU A 1 81 ? -3.747 4.323 14.463 1.00 88.38 81 GLU A N 1
ATOM 657 C CA . GLU A 1 81 ? -2.505 3.984 15.162 1.00 88.38 81 GLU A CA 1
ATOM 658 C C . GLU A 1 81 ? -2.143 2.492 15.108 1.00 88.38 81 GLU A C 1
ATOM 660 O O . GLU A 1 81 ? -1.012 2.115 15.405 1.00 88.38 81 GLU A O 1
ATOM 665 N N . PHE A 1 82 ? -3.079 1.626 14.708 1.00 90.31 82 PHE A N 1
ATOM 666 C CA . PHE A 1 82 ? -2.878 0.182 14.707 1.00 90.31 82 PHE A CA 1
ATOM 667 C C . PHE A 1 82 ? -1.725 -0.227 13.779 1.00 90.31 82 PHE A C 1
ATOM 669 O O . PHE A 1 82 ? -1.797 -0.064 12.554 1.00 90.31 82 PHE A O 1
ATOM 676 N N . ASN A 1 83 ? -0.692 -0.823 14.374 1.00 86.12 83 ASN A N 1
ATOM 677 C CA . ASN A 1 83 ? 0.485 -1.341 13.692 1.00 86.12 83 ASN A CA 1
ATOM 678 C C . ASN A 1 83 ? 0.859 -2.702 14.296 1.00 86.12 83 ASN A C 1
ATOM 680 O O . ASN A 1 83 ? 0.934 -2.859 15.512 1.00 86.12 83 ASN A O 1
ATOM 684 N N . VAL A 1 84 ? 1.077 -3.698 13.442 1.00 88.38 84 VAL A N 1
ATOM 685 C CA . VAL A 1 84 ? 1.494 -5.049 13.835 1.00 88.38 84 VAL A CA 1
ATOM 686 C C . VAL A 1 84 ? 2.548 -5.555 12.862 1.00 88.38 84 VAL A C 1
ATOM 688 O O . VAL A 1 84 ? 2.635 -5.097 11.720 1.00 88.38 84 VAL A O 1
ATOM 691 N N . LYS A 1 85 ? 3.344 -6.538 13.294 1.00 85.50 85 LYS A N 1
ATOM 692 C CA . LYS A 1 85 ? 4.331 -7.172 12.417 1.00 85.50 85 LYS A CA 1
ATOM 693 C C . LYS A 1 85 ? 3.627 -7.852 11.241 1.00 85.50 85 LYS A C 1
ATOM 695 O O . LYS A 1 85 ? 2.831 -8.771 11.421 1.00 85.50 85 LYS A O 1
ATOM 700 N N . VAL A 1 86 ? 3.963 -7.416 10.030 1.00 86.31 86 VAL A N 1
ATOM 701 C CA . VAL A 1 86 ? 3.526 -8.070 8.795 1.00 86.31 86 VAL A CA 1
ATOM 702 C C . VAL A 1 86 ? 4.348 -9.339 8.598 1.00 86.31 86 VAL A C 1
ATOM 704 O O . VAL A 1 86 ? 5.579 -9.303 8.602 1.00 86.31 86 VAL A O 1
ATOM 707 N N . ARG A 1 87 ? 3.673 -10.476 8.408 1.00 81.25 87 ARG A N 1
ATOM 708 C CA . ARG A 1 87 ? 4.342 -11.738 8.085 1.00 81.25 87 ARG A CA 1
ATOM 709 C C . ARG A 1 87 ? 4.822 -11.695 6.636 1.00 81.25 87 ARG A C 1
ATOM 711 O O . ARG A 1 87 ? 4.026 -11.831 5.711 1.00 81.25 87 ARG A O 1
ATOM 718 N N . ILE A 1 88 ? 6.128 -11.540 6.448 1.00 73.38 88 ILE A N 1
ATOM 719 C CA . ILE A 1 88 ? 6.760 -11.606 5.129 1.00 73.38 88 ILE A CA 1
ATOM 720 C C . ILE A 1 88 ? 6.718 -13.062 4.659 1.00 73.38 88 ILE A C 1
ATOM 722 O O . ILE A 1 88 ? 7.286 -13.951 5.301 1.00 73.38 88 ILE A O 1
ATOM 726 N N . ARG A 1 89 ? 6.034 -13.329 3.542 1.00 67.44 89 ARG A N 1
ATOM 727 C CA . ARG A 1 89 ? 6.176 -14.614 2.853 1.00 67.44 89 ARG A CA 1
ATOM 728 C C . ARG A 1 89 ? 7.538 -14.603 2.167 1.00 67.44 89 ARG A C 1
ATOM 730 O O . ARG A 1 89 ? 7.757 -13.803 1.265 1.00 67.44 89 ARG A O 1
ATOM 737 N N . ARG A 1 90 ? 8.463 -15.463 2.604 1.00 59.66 90 ARG A N 1
ATOM 738 C CA . ARG A 1 90 ? 9.720 -15.683 1.875 1.00 59.66 90 ARG A CA 1
ATOM 739 C C . ARG A 1 90 ? 9.353 -16.208 0.486 1.00 59.66 90 ARG A C 1
ATOM 741 O O . ARG A 1 90 ? 8.841 -17.319 0.379 1.00 59.66 90 ARG A O 1
ATOM 748 N N . LYS A 1 91 ? 9.544 -15.398 -0.556 1.00 58.66 91 LYS A N 1
ATOM 749 C CA . LYS A 1 91 ? 9.488 -15.881 -1.937 1.00 58.66 91 LYS A CA 1
ATOM 750 C C . LYS A 1 91 ? 10.832 -16.554 -2.210 1.00 58.66 91 LYS A C 1
ATOM 752 O O . LYS A 1 91 ? 11.864 -15.904 -2.049 1.00 58.66 91 LYS A O 1
ATOM 757 N N . ASN A 1 92 ? 10.824 -17.851 -2.527 1.00 47.03 92 ASN A N 1
ATOM 758 C CA . ASN A 1 92 ? 12.028 -18.513 -3.026 1.00 47.03 92 ASN A CA 1
ATOM 759 C C . ASN A 1 92 ? 12.469 -17.777 -4.296 1.00 47.03 92 ASN A C 1
ATOM 761 O O . ASN A 1 92 ? 11.634 -17.440 -5.137 1.00 47.03 92 ASN A O 1
ATOM 765 N N . ARG A 1 93 ? 13.753 -17.432 -4.310 1.00 48.84 93 ARG A N 1
ATOM 766 C CA . ARG A 1 93 ? 14.417 -16.584 -5.296 1.00 48.84 93 ARG A CA 1
ATOM 767 C C . ARG A 1 93 ? 14.475 -17.246 -6.666 1.00 48.84 93 ARG A C 1
ATOM 769 O O . ARG A 1 93 ? 14.657 -18.481 -6.691 1.00 48.84 93 ARG A O 1
#